Protein AF-A0A3E3JY65-F1 (afdb_monomer)

Structure (mmCIF, N/CA/C/O backbone):
data_AF-A0A3E3JY65-F1
#
_entry.id   AF-A0A3E3JY65-F1
#
loop_
_atom_site.group_PDB
_atom_site.id
_atom_site.type_symbol
_atom_site.label_atom_id
_atom_site.label_alt_id
_atom_site.label_comp_id
_atom_site.label_asym_id
_atom_site.label_entity_id
_atom_site.label_seq_id
_atom_site.pdbx_PDB_ins_code
_atom_site.Cartn_x
_atom_site.Cartn_y
_atom_site.Cartn_z
_atom_site.occupancy
_atom_site.B_iso_or_equiv
_atom_site.auth_seq_id
_atom_site.auth_comp_id
_atom_site.auth_asym_id
_atom_site.auth_atom_id
_atom_site.pdbx_PDB_model_num
ATOM 1 N N . MET A 1 1 ? -19.556 4.322 15.455 1.00 54.41 1 MET A N 1
ATOM 2 C CA . MET A 1 1 ? -19.490 3.604 14.161 1.00 54.41 1 MET A CA 1
ATOM 3 C C . MET A 1 1 ? -18.975 4.482 13.021 1.00 54.41 1 MET A C 1
ATOM 5 O O . MET A 1 1 ? -17.966 4.092 12.465 1.00 54.41 1 MET A O 1
ATOM 9 N N . ARG A 1 2 ? -19.549 5.663 12.710 1.00 60.41 2 ARG A N 1
ATOM 10 C CA . ARG A 1 2 ? -19.056 6.514 11.593 1.00 60.41 2 ARG A CA 1
ATOM 11 C C . ARG A 1 2 ? -17.590 6.974 11.702 1.00 60.41 2 ARG A C 1
ATOM 13 O O . ARG A 1 2 ? -16.885 6.883 10.712 1.00 60.41 2 ARG A O 1
ATOM 20 N N . LYS A 1 3 ? -17.109 7.351 12.896 1.00 65.25 3 LYS A N 1
ATOM 21 C CA . LYS A 1 3 ? -15.701 7.763 13.097 1.00 65.25 3 LYS A CA 1
ATOM 22 C C . LYS A 1 3 ? -14.672 6.699 12.690 1.00 65.25 3 LYS A C 1
ATOM 24 O O . LYS A 1 3 ? -13.663 7.023 12.090 1.00 65.25 3 LYS A O 1
ATOM 29 N N . HIS A 1 4 ? -14.949 5.424 12.970 1.00 77.44 4 HIS A N 1
ATOM 30 C CA . HIS A 1 4 ? -14.029 4.346 12.598 1.00 77.44 4 HIS A CA 1
ATOM 31 C C . HIS A 1 4 ? -14.002 4.099 11.086 1.00 77.44 4 HIS A C 1
ATOM 33 O O . HIS A 1 4 ? -12.982 3.666 10.573 1.00 77.44 4 HIS A O 1
ATOM 39 N N . LEU A 1 5 ? -15.096 4.382 10.370 1.00 79.44 5 LEU A N 1
ATOM 40 C CA . LEU A 1 5 ? -15.138 4.251 8.912 1.00 79.44 5 LEU A CA 1
ATOM 41 C C . LEU A 1 5 ? -14.268 5.319 8.236 1.00 79.44 5 LEU A C 1
ATOM 43 O O . LEU A 1 5 ? -13.517 4.992 7.323 1.00 79.44 5 LEU A O 1
ATOM 47 N N . GLU A 1 6 ? -14.339 6.566 8.707 1.00 82.31 6 GLU A N 1
ATOM 48 C CA . GLU A 1 6 ? -13.509 7.672 8.207 1.00 82.31 6 GLU A CA 1
ATOM 49 C C . GLU A 1 6 ? -12.018 7.375 8.421 1.00 82.31 6 GLU A C 1
ATOM 51 O O . GLU A 1 6 ? -11.258 7.361 7.457 1.00 82.31 6 GLU A O 1
ATOM 56 N N . GLU A 1 7 ? -11.618 6.997 9.639 1.00 84.81 7 GLU A N 1
ATOM 57 C CA . GLU A 1 7 ? -10.213 6.677 9.926 1.00 84.81 7 GLU A CA 1
ATOM 58 C C . GLU A 1 7 ? -9.711 5.435 9.168 1.00 84.81 7 GLU A C 1
ATOM 60 O O . GLU A 1 7 ? -8.572 5.406 8.706 1.00 84.81 7 GLU A O 1
ATOM 65 N N . VAL A 1 8 ? -10.541 4.397 9.000 1.00 85.00 8 VAL A N 1
ATOM 66 C CA . VAL A 1 8 ? -10.170 3.224 8.186 1.00 85.00 8 VAL A CA 1
ATOM 67 C C . VAL A 1 8 ? -10.010 3.602 6.712 1.00 85.00 8 VAL A C 1
ATOM 69 O O . VAL A 1 8 ? -9.133 3.058 6.044 1.00 85.00 8 VAL A O 1
ATOM 72 N N . THR A 1 9 ? -10.817 4.539 6.211 1.00 82.75 9 THR A N 1
ATOM 73 C CA . THR A 1 9 ? -10.718 5.037 4.832 1.00 82.75 9 THR A CA 1
ATOM 74 C C . THR A 1 9 ? -9.430 5.831 4.626 1.00 82.75 9 THR A C 1
ATOM 76 O O . THR A 1 9 ? -8.721 5.578 3.656 1.00 82.75 9 THR A O 1
ATOM 79 N N . GLU A 1 10 ? -9.075 6.720 5.558 1.00 83.44 10 GLU A N 1
ATOM 80 C CA . GLU A 1 10 ? -7.804 7.461 5.525 1.00 83.44 10 GLU A CA 1
ATOM 81 C C . GLU A 1 10 ? -6.601 6.506 5.530 1.00 83.44 10 GLU A C 1
ATOM 83 O O . GLU A 1 10 ? -5.732 6.589 4.662 1.00 83.44 10 GLU A O 1
ATOM 88 N N . ILE A 1 11 ? -6.597 5.515 6.428 1.00 85.00 11 ILE A N 1
ATOM 89 C CA . ILE A 1 11 ? -5.532 4.502 6.492 1.00 85.00 11 ILE A CA 1
ATOM 90 C C . ILE A 1 11 ? -5.466 3.678 5.195 1.00 85.00 11 ILE A C 1
ATO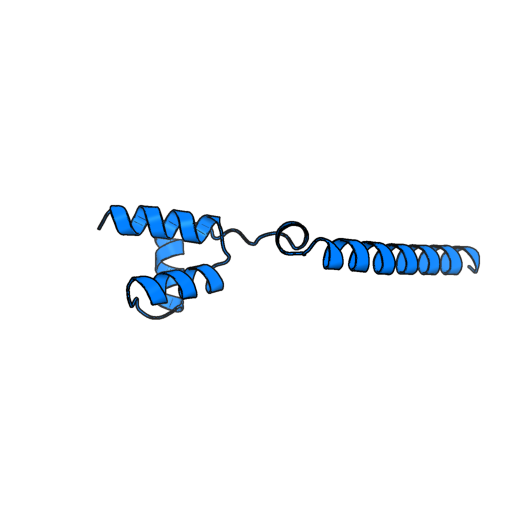M 92 O O . ILE A 1 11 ? -4.380 3.312 4.745 1.00 85.00 11 ILE A O 1
ATOM 96 N N . ALA A 1 12 ? -6.608 3.353 4.588 1.00 83.12 12 ALA A N 1
ATOM 97 C CA . ALA A 1 12 ? -6.651 2.636 3.316 1.00 83.12 12 ALA A CA 1
ATOM 98 C C . ALA A 1 12 ? -6.134 3.485 2.142 1.00 83.12 12 ALA A C 1
ATOM 100 O O . ALA A 1 12 ? -5.558 2.946 1.202 1.00 83.12 12 ALA A O 1
ATOM 101 N N . TRP A 1 13 ? -6.294 4.807 2.176 1.00 80.44 13 TRP A N 1
ATOM 102 C CA . TRP A 1 13 ? -5.765 5.696 1.138 1.00 80.44 13 TRP A CA 1
ATOM 103 C C . TRP A 1 13 ? -4.263 5.951 1.255 1.00 80.44 13 TRP A C 1
ATOM 105 O O . TRP A 1 13 ? -3.621 6.250 0.252 1.00 80.44 13 TRP A O 1
ATOM 115 N N . GLU A 1 14 ? -3.683 5.820 2.443 1.00 82.00 14 GLU A N 1
ATOM 116 C CA . GLU A 1 14 ? -2.252 6.070 2.656 1.00 82.00 14 GLU A CA 1
ATOM 117 C C . GLU A 1 14 ? -1.368 4.830 2.476 1.00 82.00 14 GLU A C 1
ATOM 119 O O . GLU A 1 14 ? -0.148 4.960 2.284 1.00 82.00 14 GLU A O 1
ATOM 124 N N . HIS A 1 15 ? -1.978 3.645 2.532 1.00 81.50 15 HIS A N 1
ATOM 125 C CA . HIS A 1 15 ? -1.304 2.358 2.637 1.00 81.50 15 HIS A CA 1
ATOM 126 C C . HIS A 1 15 ? -1.946 1.287 1.742 1.00 81.50 15 HIS A C 1
ATOM 128 O O . HIS A 1 15 ? -3.114 1.368 1.360 1.00 81.50 15 HIS A O 1
ATOM 134 N N . ASP A 1 16 ? -1.185 0.236 1.431 1.00 82.00 16 ASP A N 1
ATOM 135 C CA . ASP A 1 16 ? -1.748 -0.950 0.792 1.00 82.00 16 ASP A CA 1
ATOM 136 C C . ASP A 1 16 ? -2.612 -1.765 1.773 1.00 82.00 16 ASP A C 1
ATOM 138 O O . ASP A 1 16 ? -2.517 -1.625 2.991 1.00 82.00 16 ASP A O 1
ATOM 142 N N . ALA A 1 17 ? -3.440 -2.669 1.244 1.00 82.25 17 ALA A N 1
ATOM 143 C CA . ALA A 1 17 ? -4.406 -3.436 2.032 1.00 82.25 17 ALA A CA 1
ATOM 144 C C . ALA A 1 17 ? -3.817 -4.255 3.195 1.00 82.25 17 ALA A C 1
ATOM 146 O O . ALA A 1 17 ? -4.546 -4.589 4.133 1.00 82.25 17 ALA A O 1
ATOM 147 N N . GLU A 1 18 ? -2.549 -4.656 3.128 1.00 85.12 18 GLU A N 1
ATOM 148 C CA . GLU A 1 18 ? -1.903 -5.450 4.172 1.00 85.12 18 GLU A CA 1
ATOM 149 C C . GLU A 1 18 ? -1.347 -4.564 5.283 1.00 85.12 18 GLU A C 1
ATOM 151 O O . GLU A 1 18 ? -1.541 -4.853 6.467 1.00 85.12 18 GLU A O 1
ATOM 156 N N . GLU A 1 19 ? -0.745 -3.441 4.908 1.00 85.69 19 GLU A N 1
ATOM 157 C CA . GLU A 1 19 ? -0.302 -2.417 5.847 1.00 85.69 19 GLU A CA 1
ATOM 158 C C . GLU A 1 19 ? -1.488 -1.742 6.550 1.00 85.69 19 GLU A C 1
ATOM 160 O O . GLU A 1 19 ? -1.512 -1.670 7.781 1.00 85.69 19 GLU A O 1
ATOM 165 N N . SER A 1 20 ? -2.543 -1.380 5.813 1.00 87.81 20 SER A N 1
ATOM 166 C CA . SER A 1 20 ? -3.781 -0.865 6.404 1.00 87.81 20 SER A CA 1
ATOM 167 C C . SER A 1 20 ? -4.388 -1.858 7.396 1.00 87.81 20 SER A C 1
ATOM 169 O O . SER A 1 20 ? -4.820 -1.463 8.477 1.00 87.81 20 SER A O 1
ATOM 171 N N . TYR A 1 21 ? -4.384 -3.159 7.078 1.00 89.31 21 TYR A N 1
ATOM 172 C CA . TYR A 1 21 ? -4.882 -4.187 7.996 1.00 89.31 21 TYR A CA 1
ATOM 173 C C . TYR A 1 21 ? -4.079 -4.233 9.300 1.00 89.31 21 TYR A C 1
ATOM 175 O O . TYR A 1 21 ? -4.677 -4.326 10.374 1.00 89.31 21 TYR A O 1
ATOM 183 N N . ARG A 1 22 ? -2.742 -4.161 9.226 1.00 88.94 22 ARG A N 1
ATOM 184 C CA . ARG A 1 22 ? -1.875 -4.160 10.414 1.00 88.94 22 ARG A CA 1
ATOM 185 C C . ARG A 1 22 ? -2.192 -2.984 11.335 1.00 88.94 22 ARG A C 1
ATOM 187 O O . ARG A 1 22 ? -2.453 -3.210 12.515 1.00 88.94 22 ARG A O 1
ATOM 194 N N . ILE A 1 23 ? -2.276 -1.776 10.778 1.00 89.12 23 ILE A N 1
ATOM 195 C CA . ILE A 1 23 ? -2.568 -0.547 11.530 1.00 89.12 23 ILE A CA 1
ATOM 196 C C . ILE A 1 23 ? -3.956 -0.620 12.186 1.00 89.12 23 ILE A C 1
ATOM 198 O O . ILE A 1 23 ? -4.112 -0.339 13.374 1.00 89.12 23 ILE A O 1
ATOM 202 N N . VAL A 1 24 ? -4.983 -1.028 11.434 1.00 89.62 24 VAL A N 1
ATOM 203 C CA . VAL A 1 24 ? -6.367 -1.107 11.936 1.00 89.62 24 VAL A CA 1
ATOM 204 C C . VAL A 1 24 ? -6.508 -2.189 13.014 1.00 89.62 24 VAL A C 1
ATOM 206 O O . VAL A 1 24 ? -7.221 -1.990 14.000 1.00 89.62 24 VAL A O 1
ATOM 209 N N . LYS A 1 25 ? -5.814 -3.325 12.869 1.00 90.62 25 LYS A N 1
ATOM 210 C CA . LYS A 1 25 ? -5.814 -4.406 13.864 1.00 90.62 25 LYS A CA 1
ATOM 211 C C . LYS A 1 25 ? -5.167 -3.992 15.177 1.00 90.62 25 LYS A C 1
ATOM 213 O O . LYS A 1 25 ? -5.705 -4.328 16.227 1.00 90.62 25 LYS A O 1
ATOM 218 N N . GLU A 1 26 ? -4.057 -3.266 15.120 1.00 89.81 26 GLU A N 1
ATOM 219 C CA . GLU A 1 26 ? -3.378 -2.757 16.312 1.00 89.81 26 GLU A CA 1
ATOM 220 C C . GLU A 1 26 ? -4.245 -1.744 17.075 1.00 89.81 26 GLU A C 1
ATOM 222 O O . GLU A 1 26 ? -4.281 -1.765 18.302 1.00 89.81 26 GLU A O 1
ATOM 227 N N . LYS A 1 27 ? -5.006 -0.905 16.358 1.00 88.25 27 LYS A N 1
ATOM 228 C CA . LYS A 1 27 ? -5.874 0.113 16.971 1.00 88.25 27 LYS A CA 1
ATOM 229 C C . LYS A 1 27 ? -7.175 -0.431 17.565 1.00 88.25 27 LYS A C 1
ATOM 231 O O . LYS A 1 27 ? -7.612 0.072 18.599 1.00 88.25 27 LYS A O 1
ATOM 236 N N . TRP A 1 28 ? -7.832 -1.387 16.902 1.00 85.62 28 TRP A N 1
ATOM 237 C CA . TRP A 1 28 ? -9.221 -1.759 17.231 1.00 85.62 28 TRP A CA 1
ATOM 238 C C . TRP A 1 28 ? -9.496 -3.258 17.354 1.00 85.62 28 TRP A C 1
ATOM 240 O O . TRP A 1 28 ? -10.661 -3.643 17.390 1.00 85.62 28 TRP A O 1
ATOM 250 N N . GLU A 1 29 ? -8.459 -4.099 17.411 1.00 80.38 29 GLU A N 1
ATOM 251 C CA . GLU A 1 29 ? -8.578 -5.556 17.576 1.00 80.38 29 GLU A CA 1
ATOM 252 C C . GLU A 1 29 ? -9.647 -6.174 16.650 1.00 80.38 29 GLU A C 1
ATOM 254 O O . GLU A 1 29 ? -10.601 -6.836 17.061 1.00 80.38 29 GLU A O 1
ATOM 259 N N . ILE A 1 30 ? -9.509 -5.896 15.352 1.00 85.25 30 ILE A N 1
ATOM 260 C CA . ILE A 1 30 ? -10.448 -6.363 14.329 1.00 85.25 30 ILE A CA 1
ATOM 261 C C . ILE A 1 30 ? -10.223 -7.835 13.958 1.00 85.25 30 ILE A C 1
ATOM 263 O O . ILE A 1 30 ? -9.201 -8.448 14.277 1.00 85.25 30 ILE A O 1
ATOM 267 N N . GLY A 1 31 ? -11.188 -8.393 13.223 1.00 86.06 31 GLY A N 1
ATOM 268 C CA . GLY A 1 31 ? -11.148 -9.766 12.731 1.00 86.06 31 GLY A CA 1
ATOM 269 C C . GLY A 1 31 ? -10.012 -10.068 11.742 1.00 86.06 31 GLY A C 1
ATOM 270 O O . GLY A 1 31 ? -8.977 -9.405 11.652 1.00 86.06 31 GLY A O 1
ATOM 271 N N . SER A 1 32 ? -10.190 -11.129 10.962 1.00 89.56 32 SER A N 1
ATOM 272 C CA . SER A 1 32 ? -9.181 -11.572 9.995 1.00 89.56 32 SER A CA 1
ATOM 273 C C . SER A 1 32 ? -8.891 -10.532 8.896 1.00 89.56 32 SER A C 1
ATOM 275 O O . SER A 1 32 ? -9.756 -9.734 8.525 1.00 89.56 32 SER A O 1
ATOM 277 N N . SER A 1 33 ? -7.698 -10.610 8.297 1.00 86.81 33 SER A N 1
ATO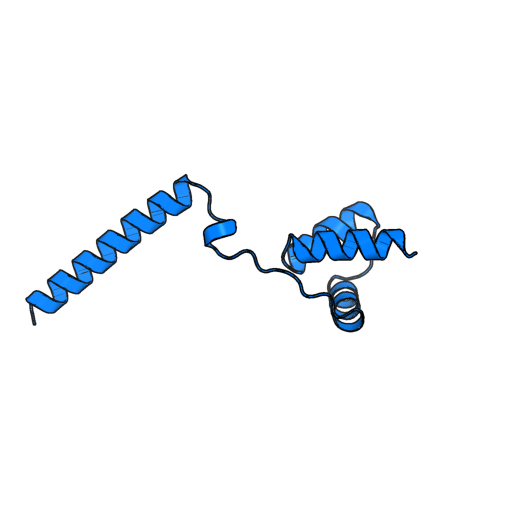M 278 C CA . SER A 1 33 ? -7.331 -9.808 7.115 1.00 86.81 33 SER A CA 1
ATOM 279 C C . SER A 1 33 ? -8.329 -9.983 5.967 1.00 86.81 33 SER A C 1
ATOM 281 O O . SER A 1 33 ? -8.658 -9.030 5.264 1.00 86.81 33 SER A O 1
ATOM 283 N N . ARG A 1 34 ? -8.894 -11.188 5.819 1.00 87.25 34 ARG A N 1
ATOM 284 C CA . ARG A 1 34 ? -9.903 -11.472 4.796 1.00 87.25 34 ARG A CA 1
ATOM 285 C C . ARG A 1 34 ? -11.198 -10.702 5.033 1.00 87.25 34 ARG A C 1
ATOM 287 O O . ARG A 1 34 ? -11.649 -10.009 4.133 1.00 87.25 34 ARG A O 1
ATOM 294 N N . SER A 1 35 ? -11.733 -10.748 6.253 1.00 87.88 35 SER A N 1
ATOM 295 C CA . SER A 1 35 ? -12.923 -9.966 6.619 1.00 87.88 35 SER A CA 1
ATOM 296 C C . SER A 1 35 ? -12.707 -8.457 6.476 1.00 87.88 35 SER A C 1
ATOM 298 O O . SER A 1 35 ? -13.638 -7.742 6.123 1.00 87.88 35 SER A O 1
ATOM 300 N N . PHE A 1 36 ? -11.483 -7.974 6.706 1.00 88.25 36 PHE A N 1
ATOM 301 C CA . PHE A 1 36 ? -11.128 -6.573 6.489 1.00 88.25 36 PHE A CA 1
ATOM 302 C C . PHE A 1 36 ? -11.123 -6.202 4.999 1.00 88.25 36 PHE A C 1
ATOM 304 O O . PHE A 1 36 ? -11.738 -5.214 4.614 1.00 88.25 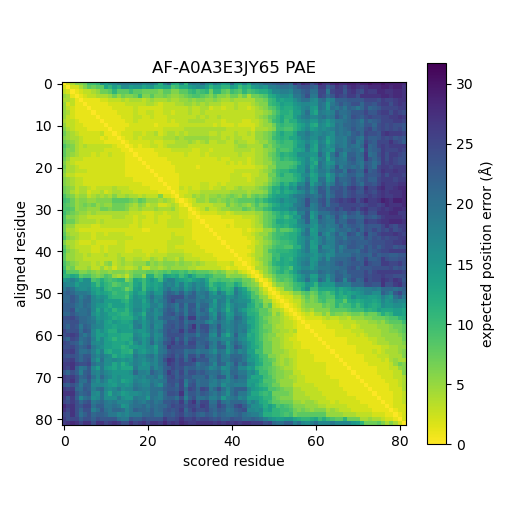36 PHE A O 1
ATOM 311 N N . ARG A 1 37 ? -10.512 -7.024 4.138 1.00 85.19 37 ARG A N 1
ATOM 312 C CA . ARG A 1 37 ? -10.549 -6.819 2.679 1.00 85.19 37 ARG A CA 1
ATOM 313 C C . ARG A 1 37 ? -11.973 -6.888 2.124 1.00 85.19 37 ARG A C 1
ATOM 315 O O . ARG A 1 37 ? -12.339 -6.068 1.289 1.00 85.19 37 ARG A O 1
ATOM 322 N N . ASP A 1 38 ? -12.787 -7.821 2.613 1.00 87.75 38 ASP A N 1
ATOM 323 C CA . ASP A 1 38 ? -14.198 -7.933 2.225 1.00 87.75 38 ASP A CA 1
ATOM 324 C C . ASP A 1 38 ? -14.996 -6.683 2.630 1.00 87.75 38 ASP A C 1
ATOM 326 O O . ASP A 1 38 ? -15.868 -6.241 1.883 1.00 87.75 38 ASP A O 1
ATOM 330 N N . PHE A 1 39 ? -14.684 -6.094 3.788 1.00 87.75 39 PHE A N 1
ATOM 331 C CA . PHE A 1 39 ? -15.254 -4.823 4.229 1.00 87.75 39 PHE A CA 1
ATOM 332 C C . PHE A 1 39 ? -14.837 -3.661 3.321 1.00 87.75 39 PHE A C 1
ATOM 334 O O . PHE A 1 39 ? -15.711 -2.966 2.812 1.00 87.75 39 PHE A O 1
ATOM 341 N N . LEU A 1 40 ? -13.537 -3.495 3.049 1.00 86.62 40 LEU A N 1
ATOM 342 C CA . LEU A 1 40 ? -13.045 -2.444 2.149 1.00 86.62 40 LEU A CA 1
ATOM 343 C C . LEU A 1 40 ? -13.710 -2.529 0.768 1.00 86.62 40 LEU A C 1
ATOM 345 O O . LEU A 1 40 ? -14.166 -1.522 0.237 1.00 86.62 40 LEU A O 1
ATOM 349 N N . ASN A 1 41 ? -13.852 -3.742 0.225 1.00 84.88 41 ASN A N 1
ATOM 350 C CA . ASN A 1 41 ? -14.533 -3.968 -1.049 1.00 84.88 41 ASN A CA 1
ATOM 351 C C . ASN A 1 41 ? -16.021 -3.592 -1.007 1.00 84.88 41 ASN A C 1
ATOM 353 O O . ASN A 1 41 ? -16.520 -2.994 -1.959 1.00 84.88 41 ASN A O 1
ATOM 357 N N . LYS A 1 42 ? -16.737 -3.940 0.072 1.00 88.25 42 LYS A N 1
ATOM 358 C CA . LYS A 1 42 ? -18.160 -3.593 0.246 1.00 88.25 42 LYS A CA 1
ATOM 359 C C . LYS A 1 42 ? -18.385 -2.089 0.352 1.00 88.25 42 LYS A C 1
ATOM 361 O O . LYS A 1 42 ? -19.361 -1.591 -0.194 1.00 88.25 42 LYS A O 1
ATOM 366 N N . GLU A 1 43 ? -17.481 -1.388 1.024 1.00 85.25 43 GLU A N 1
ATOM 367 C CA . GLU A 1 43 ? -17.528 0.068 1.182 1.00 85.25 43 GLU A CA 1
ATOM 368 C C . GLU A 1 43 ? -16.922 0.813 -0.024 1.00 85.25 43 GLU A C 1
ATOM 370 O O . GLU A 1 43 ? -16.820 2.036 -0.006 1.00 85.25 43 GLU A O 1
ATOM 375 N N . HIS A 1 44 ? -16.522 0.095 -1.085 1.00 82.25 44 HIS A N 1
ATOM 376 C CA . HIS A 1 44 ? -15.845 0.647 -2.265 1.00 82.25 44 HIS A CA 1
ATOM 377 C C . HIS A 1 44 ? -14.577 1.459 -1.932 1.00 82.25 44 HIS A C 1
ATOM 379 O O . HIS A 1 44 ? -14.198 2.376 -2.662 1.00 82.25 44 HIS A O 1
ATOM 385 N N . ILE A 1 45 ? -13.895 1.101 -0.843 1.00 80.25 45 ILE A N 1
ATOM 386 C CA . ILE A 1 45 ? -12.653 1.730 -0.405 1.00 80.25 45 ILE A CA 1
ATOM 387 C C . ILE A 1 45 ? -11.493 1.068 -1.147 1.00 80.25 45 ILE A C 1
ATOM 389 O O . ILE A 1 45 ? -11.147 -0.091 -0.912 1.00 80.25 45 ILE A O 1
ATOM 393 N N . THR A 1 46 ? -10.874 1.818 -2.052 1.00 72.19 46 THR A N 1
ATOM 394 C CA . THR A 1 46 ? -9.666 1.388 -2.757 1.00 72.19 46 THR A CA 1
ATOM 395 C C . THR A 1 46 ? -8.435 1.636 -1.900 1.00 72.19 46 THR A C 1
ATOM 397 O O . THR A 1 46 ? -8.246 2.748 -1.411 1.00 72.19 46 THR A O 1
ATOM 400 N N . THR A 1 47 ? -7.569 0.634 -1.769 1.00 67.69 47 THR A N 1
ATOM 401 C CA . THR A 1 47 ? -6.276 0.808 -1.099 1.00 67.69 47 THR A CA 1
ATOM 402 C C . THR A 1 47 ? -5.238 1.339 -2.073 1.00 67.69 47 THR A C 1
ATOM 404 O O . THR A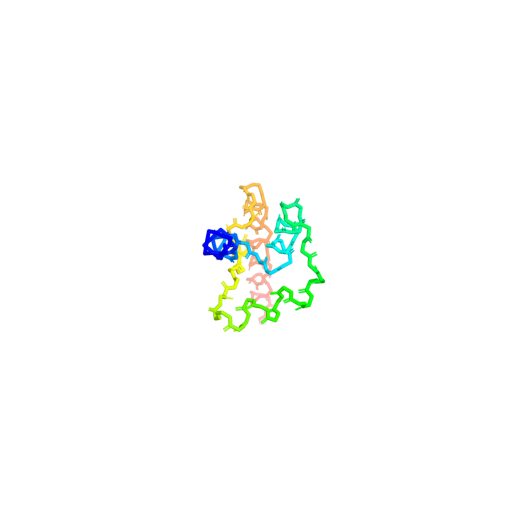 1 47 ? -5.114 0.798 -3.177 1.00 67.69 47 THR A O 1
ATOM 407 N N . TYR A 1 48 ? -4.480 2.359 -1.683 1.00 61.78 48 TYR A N 1
ATOM 408 C CA . TYR A 1 48 ? -3.439 2.919 -2.540 1.00 61.78 48 TYR A CA 1
ATOM 409 C C . TYR A 1 48 ? -2.165 2.074 -2.438 1.00 61.78 48 TYR A C 1
ATOM 411 O O . TYR A 1 48 ? -1.544 1.974 -1.382 1.00 61.78 48 TYR A O 1
ATOM 419 N N . GLN A 1 49 ? -1.736 1.469 -3.547 1.00 57.97 49 GLN A N 1
ATOM 420 C CA . GLN A 1 49 ? -0.357 0.997 -3.641 1.00 57.97 49 GLN A CA 1
ATOM 421 C C . GLN A 1 49 ? 0.519 2.209 -3.924 1.00 57.97 49 GLN A C 1
ATOM 423 O O . GLN A 1 49 ? 0.529 2.710 -5.050 1.00 57.97 49 GLN A O 1
ATOM 428 N N . ARG A 1 50 ? 1.265 2.668 -2.913 1.00 56.12 50 ARG A N 1
ATOM 429 C CA . ARG A 1 50 ? 2.344 3.629 -3.143 1.00 56.12 50 ARG A CA 1
ATOM 430 C C . ARG A 1 50 ? 3.241 3.070 -4.238 1.00 56.12 50 ARG A C 1
ATOM 432 O O . ARG A 1 50 ? 3.711 1.933 -4.159 1.00 56.12 50 ARG A O 1
ATOM 439 N N . THR A 1 51 ? 3.444 3.855 -5.285 1.00 56.88 51 THR A N 1
ATOM 440 C CA . THR A 1 51 ? 4.363 3.480 -6.355 1.00 56.88 51 THR A CA 1
ATOM 441 C C . THR A 1 51 ? 5.758 3.291 -5.760 1.00 56.88 51 THR A C 1
ATOM 443 O O . THR A 1 51 ? 6.089 3.912 -4.750 1.00 56.88 51 THR A O 1
ATOM 446 N N . ALA A 1 52 ? 6.617 2.478 -6.383 1.00 56.91 52 ALA A N 1
A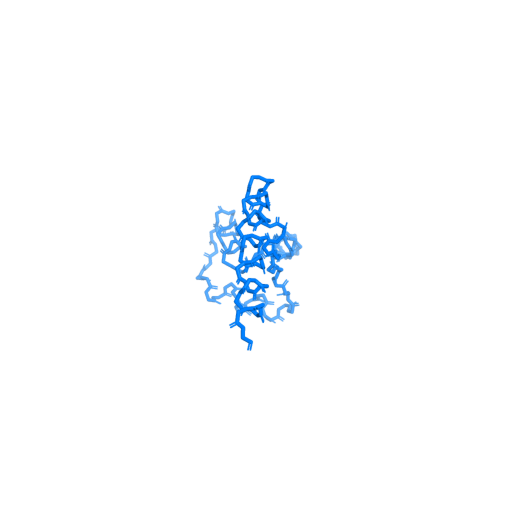TOM 447 C CA . ALA A 1 52 ? 7.997 2.322 -5.907 1.00 56.91 52 ALA A CA 1
ATOM 448 C C . ALA A 1 52 ? 8.691 3.690 -5.708 1.00 56.91 52 ALA A C 1
ATOM 450 O O . ALA A 1 52 ? 9.452 3.882 -4.769 1.00 56.91 52 ALA A O 1
ATOM 451 N N . ALA A 1 53 ? 8.348 4.693 -6.522 1.00 59.00 53 ALA A N 1
ATOM 452 C CA . ALA A 1 53 ? 8.846 6.059 -6.382 1.00 59.00 53 ALA A CA 1
ATOM 453 C C . ALA A 1 53 ? 8.407 6.773 -5.084 1.00 59.00 53 ALA A C 1
ATOM 455 O O . ALA A 1 53 ? 9.116 7.661 -4.608 1.00 59.00 53 ALA A O 1
ATOM 456 N N . GLU A 1 54 ? 7.268 6.413 -4.503 1.00 61.84 54 GLU A N 1
ATOM 457 C CA . GLU A 1 54 ? 6.743 6.979 -3.253 1.00 61.84 54 GLU A CA 1
ATOM 458 C C . GLU A 1 54 ? 7.212 6.203 -2.015 1.00 61.84 54 GLU A C 1
ATOM 460 O O . GLU A 1 54 ? 7.240 6.767 -0.922 1.00 61.84 54 GLU A O 1
ATOM 465 N N . THR A 1 55 ? 7.611 4.935 -2.169 1.00 64.44 55 THR A N 1
ATOM 466 C CA . THR A 1 55 ? 8.135 4.098 -1.072 1.00 64.44 55 THR A CA 1
ATOM 467 C C . THR A 1 55 ? 9.658 4.078 -0.984 1.00 64.44 55 THR A C 1
ATOM 469 O O . THR A 1 55 ? 10.200 3.755 0.067 1.00 64.44 55 THR A O 1
ATOM 472 N N . MET A 1 56 ? 10.363 4.387 -2.074 1.00 71.56 56 MET A N 1
ATOM 473 C CA . MET A 1 56 ? 11.824 4.387 -2.102 1.00 71.56 56 MET A CA 1
ATOM 474 C C . MET A 1 56 ? 12.394 5.587 -1.348 1.00 71.56 56 MET A C 1
ATOM 476 O O . MET A 1 56 ? 12.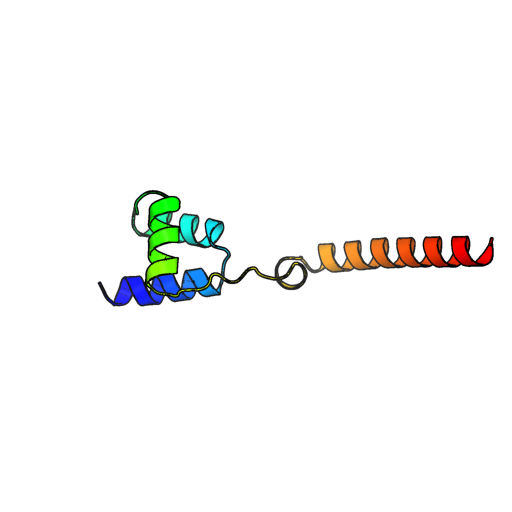002 6.739 -1.581 1.00 71.56 56 MET A O 1
ATOM 480 N N . THR A 1 57 ? 13.382 5.318 -0.496 1.00 78.56 57 THR A N 1
ATOM 481 C CA . THR A 1 57 ? 14.195 6.366 0.127 1.00 78.56 57 THR A CA 1
ATOM 482 C C . THR A 1 57 ? 15.001 7.124 -0.934 1.00 78.56 57 THR A C 1
ATOM 484 O O . THR A 1 57 ? 15.126 6.689 -2.083 1.00 78.56 57 THR A O 1
ATOM 487 N N . LEU A 1 58 ? 15.561 8.283 -0.575 1.00 78.06 58 LEU A N 1
ATOM 488 C CA . LEU A 1 58 ? 16.462 9.011 -1.478 1.00 78.06 58 LEU A CA 1
ATOM 489 C C . LEU A 1 58 ? 17.663 8.145 -1.894 1.00 78.06 58 LEU A C 1
ATOM 491 O O . LEU A 1 58 ? 18.009 8.121 -3.074 1.00 78.06 58 LEU A O 1
ATOM 495 N N . GLU A 1 59 ? 18.230 7.369 -0.966 1.00 81.44 59 GLU A N 1
ATOM 496 C CA . GLU A 1 59 ? 19.330 6.441 -1.254 1.00 81.44 59 GLU A CA 1
ATOM 497 C C . GLU A 1 59 ? 18.911 5.333 -2.229 1.00 81.44 59 GLU A C 1
ATOM 499 O O . GLU A 1 59 ? 19.633 5.043 -3.186 1.00 81.44 59 GLU A O 1
ATOM 504 N N . ASP A 1 60 ? 17.715 4.763 -2.057 1.00 77.19 60 ASP A N 1
ATOM 505 C CA . ASP A 1 60 ? 17.184 3.750 -2.976 1.00 77.19 60 ASP A CA 1
ATOM 506 C C . ASP A 1 60 ? 16.976 4.320 -4.382 1.00 77.19 60 ASP A C 1
ATOM 508 O O . ASP A 1 60 ? 17.278 3.658 -5.378 1.00 77.19 60 ASP A O 1
ATOM 512 N N . LYS A 1 61 ? 16.491 5.564 -4.485 1.00 78.56 61 LYS A N 1
ATOM 513 C CA . LYS A 1 61 ? 16.294 6.260 -5.769 1.00 78.56 61 LYS A CA 1
ATOM 514 C C . LYS A 1 61 ? 17.616 6.512 -6.479 1.00 78.56 61 LYS A C 1
ATOM 516 O O . LYS A 1 61 ? 17.710 6.304 -7.694 1.00 78.56 61 LYS A O 1
ATOM 521 N N . GLU A 1 62 ? 18.639 6.934 -5.743 1.00 85.88 62 GLU A N 1
ATOM 522 C CA . GLU A 1 62 ? 19.981 7.126 -6.288 1.00 85.88 62 GLU A CA 1
ATOM 523 C C . GLU A 1 62 ? 20.598 5.804 -6.740 1.00 85.88 62 GLU A C 1
ATOM 525 O O . GLU A 1 62 ? 21.149 5.720 -7.843 1.00 85.88 62 GLU A O 1
ATOM 530 N N . ARG A 1 63 ? 20.468 4.753 -5.926 1.00 85.00 63 ARG A N 1
ATOM 531 C CA . ARG A 1 63 ? 20.959 3.416 -6.258 1.00 85.00 63 ARG A CA 1
ATOM 532 C C . ARG A 1 63 ? 20.281 2.871 -7.511 1.00 85.00 63 ARG A C 1
ATOM 534 O O . ARG A 1 63 ? 20.974 2.465 -8.443 1.00 85.00 63 ARG A O 1
ATOM 541 N N . PHE A 1 64 ? 18.953 2.926 -7.566 1.00 83.12 64 PHE A N 1
ATOM 542 C CA . PHE A 1 64 ? 18.180 2.495 -8.726 1.00 83.12 64 PHE A CA 1
ATOM 543 C C . PHE A 1 64 ? 18.572 3.275 -9.980 1.00 83.12 64 PHE A C 1
ATOM 545 O O . PHE A 1 64 ? 18.826 2.675 -11.019 1.00 83.12 64 PHE A O 1
ATOM 552 N N . SER A 1 65 ? 18.710 4.601 -9.884 1.00 83.56 65 SER A N 1
ATOM 553 C CA . SER A 1 65 ? 19.129 5.432 -11.020 1.00 83.56 65 SER A CA 1
ATOM 554 C C . SER A 1 65 ? 20.520 5.051 -11.536 1.00 83.56 65 SER A C 1
ATOM 556 O O . SER A 1 65 ? 20.740 5.003 -12.747 1.00 83.56 65 SER A O 1
ATOM 558 N N . ARG A 1 66 ? 21.470 4.736 -10.645 1.00 89.81 66 ARG A N 1
ATOM 559 C CA . ARG A 1 66 ? 22.812 4.265 -11.032 1.00 89.81 66 ARG A CA 1
ATOM 560 C C . ARG A 1 66 ? 22.761 2.908 -11.729 1.00 89.81 66 ARG A C 1
ATOM 562 O O . ARG A 1 66 ? 23.371 2.749 -12.787 1.00 89.81 66 ARG A O 1
ATOM 569 N N . GLU A 1 67 ? 22.046 1.945 -11.155 1.00 90.38 67 GLU A N 1
ATOM 570 C CA . GLU A 1 67 ? 21.904 0.597 -11.721 1.00 90.38 67 GLU A CA 1
ATOM 571 C C . GLU A 1 67 ? 21.177 0.635 -13.074 1.00 90.38 67 GLU A C 1
ATOM 573 O O . GLU A 1 67 ? 21.626 0.012 -14.038 1.00 90.38 67 GLU A O 1
ATOM 578 N N . TRP A 1 68 ? 20.130 1.454 -13.184 1.00 88.19 68 TRP A N 1
ATOM 579 C CA . TRP A 1 68 ? 19.387 1.686 -14.417 1.00 88.19 68 TRP A CA 1
ATOM 580 C C . TRP A 1 68 ? 20.261 2.2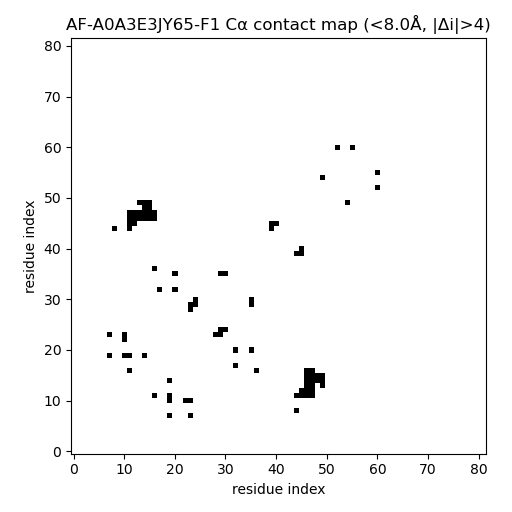94 -15.514 1.00 88.19 68 TRP A C 1
ATOM 582 O O . TRP A 1 68 ? 20.316 1.769 -16.626 1.00 88.19 68 TRP A O 1
ATOM 592 N N . ASN A 1 69 ? 21.015 3.353 -15.205 1.00 91.75 69 ASN A N 1
ATOM 593 C CA . ASN A 1 69 ? 21.927 3.973 -16.169 1.00 91.75 69 ASN A CA 1
ATOM 594 C C . ASN A 1 69 ? 22.994 2.986 -16.657 1.00 91.75 69 ASN A C 1
ATOM 596 O O . ASN A 1 69 ? 23.282 2.932 -17.852 1.00 91.75 69 ASN A O 1
ATOM 600 N N . LYS A 1 70 ? 23.532 2.151 -15.761 1.00 91.50 70 LYS A N 1
ATOM 601 C CA . LYS A 1 70 ? 24.486 1.099 -16.130 1.00 91.50 70 LYS A CA 1
ATOM 602 C C . LYS A 1 70 ? 23.858 0.071 -17.075 1.00 91.50 70 LYS A C 1
ATOM 604 O O . LYS A 1 70 ? 24.477 -0.289 -18.073 1.00 91.50 70 LYS A O 1
ATOM 609 N N . ALA A 1 71 ? 22.629 -0.364 -16.801 1.00 88.06 71 ALA A N 1
ATOM 610 C CA . ALA A 1 71 ? 21.900 -1.286 -17.669 1.00 88.06 71 ALA A CA 1
ATOM 611 C C . ALA A 1 71 ? 21.636 -0.681 -19.059 1.00 88.06 71 ALA A C 1
ATOM 613 O O . ALA A 1 71 ? 21.850 -1.345 -20.074 1.00 88.06 71 ALA A O 1
ATOM 614 N N . ILE A 1 72 ? 21.241 0.593 -19.125 1.00 92.31 72 ILE A N 1
ATOM 615 C CA . ILE A 1 72 ? 21.033 1.313 -20.388 1.00 92.31 72 ILE A CA 1
ATOM 616 C C . ILE A 1 72 ? 22.329 1.410 -21.200 1.00 92.31 72 ILE A C 1
ATOM 618 O O . ILE A 1 72 ? 22.306 1.165 -22.407 1.00 92.31 72 ILE A O 1
ATOM 622 N N . GLU A 1 73 ? 23.461 1.722 -20.568 1.00 92.38 73 GLU A N 1
ATOM 623 C CA . GLU A 1 73 ? 24.755 1.761 -21.260 1.00 92.38 73 GLU A CA 1
ATOM 624 C C . GLU A 1 73 ? 25.170 0.380 -21.781 1.00 92.38 73 GLU A C 1
ATOM 626 O O . GLU A 1 73 ? 25.577 0.268 -22.937 1.00 92.38 73 GLU A O 1
ATOM 631 N N . MET A 1 74 ? 24.960 -0.690 -21.006 1.00 92.00 74 MET A N 1
ATOM 632 C CA . MET A 1 74 ? 25.195 -2.061 -21.481 1.00 92.00 74 MET A CA 1
ATOM 633 C C . MET A 1 74 ? 24.332 -2.406 -22.703 1.00 92.00 74 MET A C 1
ATOM 635 O O . MET A 1 74 ? 24.824 -2.997 -23.665 1.00 92.00 74 MET A O 1
ATOM 639 N N . ILE A 1 75 ? 23.057 -2.002 -22.709 1.00 91.50 75 ILE A N 1
ATOM 640 C CA . ILE A 1 75 ? 22.149 -2.211 -23.847 1.00 91.50 75 ILE A CA 1
ATOM 641 C C . ILE A 1 75 ? 22.623 -1.429 -25.079 1.00 91.50 75 ILE A C 1
ATOM 643 O O . ILE A 1 75 ? 22.606 -1.960 -26.193 1.00 91.50 75 ILE A O 1
ATOM 647 N N . LYS A 1 76 ? 23.061 -0.175 -24.905 1.00 91.12 76 LYS A N 1
ATOM 648 C CA . LYS A 1 76 ? 23.614 0.642 -25.997 1.00 91.12 76 LYS A CA 1
ATOM 649 C C . LYS A 1 76 ? 24.892 0.029 -26.562 1.00 91.12 76 LYS A C 1
ATOM 651 O O . LYS A 1 76 ? 25.045 -0.024 -27.780 1.00 91.12 76 LYS A O 1
ATOM 656 N N . GLU A 1 77 ? 25.794 -0.437 -25.704 1.00 89.44 77 GLU A N 1
ATOM 657 C CA . GLU A 1 77 ? 27.042 -1.078 -26.117 1.00 89.44 77 GLU A CA 1
ATOM 658 C C . GLU A 1 77 ? 26.771 -2.379 -26.879 1.00 89.44 77 GLU A C 1
ATOM 660 O O . GLU A 1 77 ? 27.350 -2.605 -27.940 1.00 89.44 77 GLU A O 1
ATOM 665 N N . TRP A 1 78 ? 25.825 -3.193 -26.404 1.00 87.56 78 TRP A N 1
ATOM 666 C CA . TRP A 1 78 ? 25.381 -4.389 -27.115 1.00 87.56 78 TRP A CA 1
ATOM 667 C C . TRP A 1 78 ? 24.789 -4.055 -28.489 1.00 87.56 78 TRP A C 1
ATOM 669 O O . TRP A 1 78 ? 25.147 -4.688 -29.479 1.00 87.56 78 TRP A O 1
ATOM 679 N N . ARG A 1 79 ? 23.953 -3.011 -28.583 1.00 78.81 79 ARG A N 1
ATOM 680 C CA . ARG A 1 79 ? 23.421 -2.521 -29.866 1.00 78.81 79 ARG A CA 1
ATOM 681 C C . ARG A 1 79 ? 24.502 -2.025 -30.826 1.00 78.81 79 ARG A C 1
ATOM 683 O O . ARG A 1 79 ? 24.307 -2.152 -32.023 1.00 78.81 79 ARG A O 1
ATOM 690 N N . ARG A 1 80 ? 25.604 -1.453 -30.331 1.00 81.56 80 ARG A N 1
ATOM 691 C CA . ARG A 1 80 ? 26.734 -0.999 -31.167 1.00 81.56 80 ARG A CA 1
ATOM 692 C C . ARG A 1 80 ? 27.597 -2.145 -31.697 1.00 81.56 80 ARG A C 1
ATOM 694 O O . ARG A 1 80 ? 28.304 -1.949 -32.676 1.00 81.56 80 ARG A O 1
ATOM 701 N N . LYS A 1 81 ? 27.583 -3.304 -31.033 1.00 76.19 81 LYS A N 1
ATOM 702 C CA . LYS A 1 81 ? 28.336 -4.507 -31.430 1.00 76.19 81 LYS A CA 1
ATOM 703 C C . LYS A 1 81 ? 27.570 -5.406 -32.411 1.00 76.19 81 LYS A C 1
ATOM 705 O O . LYS A 1 81 ? 28.108 -6.439 -32.804 1.00 76.19 81 LYS A O 1
ATOM 710 N N . LYS A 1 82 ? 26.333 -5.050 -32.757 1.00 60.53 82 LYS A N 1
ATOM 711 C CA . LYS A 1 82 ? 25.461 -5.776 -33.683 1.00 60.53 82 LYS A CA 1
ATOM 712 C C . LYS A 1 82 ? 25.369 -5.028 -35.005 1.00 60.53 82 LYS A C 1
ATOM 714 O O . LYS A 1 82 ? 25.331 -5.720 -36.041 1.00 60.53 82 LYS A O 1
#

Solvent-accessible surface area (backbone atoms only — not comparable to full-atom values): 4734 Å² total; per-residue (Å²): 115,70,71,60,53,54,54,51,49,53,40,24,54,76,23,35,70,66,58,27,42,52,56,50,33,74,75,63,72,54,79,54,68,64,62,50,52,55,46,32,58,74,70,70,53,68,51,31,72,72,48,69,82,74,70,46,50,74,67,52,50,53,51,49,51,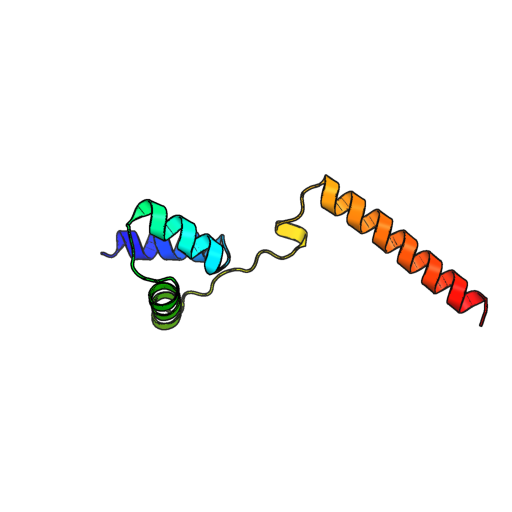52,56,49,52,52,50,52,50,52,52,52,53,54,61,73,76,106

Secondary structure (DSSP, 8-state):
-HHHHHHHHHHHHHS-HHHHHHHHHHHH----HHHHHHHHHHTT-PPP---HHHHS-HHHHHHHHHHHHHHHHHHHHHHHT-

Mean predicted aligned error: 11.52 Å

Radius of gyration: 20.15 Å; Cα contacts (8 Å, |Δi|>4): 45; chains: 1; bounding box: 48×21×51 Å

Foldseek 3Di:
DVVLVVVLLVLQAVAPLVSSVVVSCVVPVDDDSVVSVVVCVVVVRHGDDDDCVRVDDPV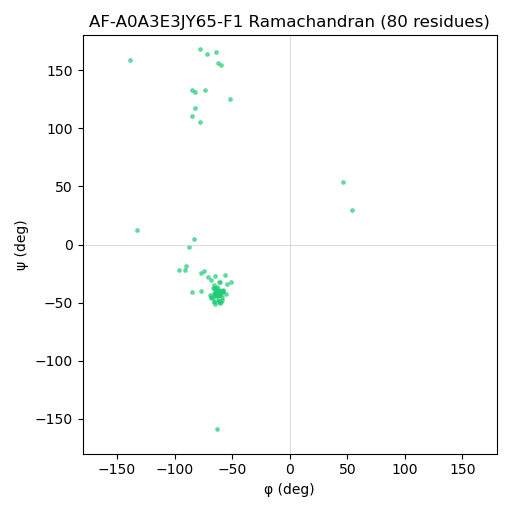RVVVCVVVVVVVVVVVVVVVVVD

Sequence (82 aa):
MRKHLEEVTEIAWEHDAEESYRIVKEKWEIGSSRSFRDFLNKEHITTYQRTAAETMTLEDKERFSREWNKAIEMIKEWRRKK

Organism: NCBI:txid1653434

pLDDT: mean 81.12, std 10.16, range [54.41, 92.38]